Protein AF-A0A7Z9Q0U6-F1 (afdb_monomer_lite)

Structure (mmCIF, N/CA/C/O backbone):
data_AF-A0A7Z9Q0U6-F1
#
_entry.id   AF-A0A7Z9Q0U6-F1
#
loop_
_atom_site.group_PDB
_atom_site.id
_atom_site.type_symbol
_atom_site.label_atom_id
_atom_site.label_alt_id
_atom_site.label_comp_id
_atom_site.label_asym_id
_atom_site.label_entity_id
_atom_site.label_seq_id
_atom_site.pdbx_PDB_ins_code
_atom_site.Cartn_x
_atom_site.Cartn_y
_atom_site.Cartn_z
_atom_site.occupancy
_atom_site.B_iso_or_equiv
_atom_site.auth_seq_id
_atom_site.auth_comp_id
_atom_site.auth_asym_id
_atom_site.auth_atom_id
_atom_site.pdbx_PDB_model_num
ATOM 1 N N . MET A 1 1 ? -8.857 -3.487 9.972 1.00 90.00 1 MET A N 1
ATOM 2 C CA . MET A 1 1 ? -7.811 -4.113 9.113 1.00 90.00 1 MET A CA 1
ATOM 3 C C . MET A 1 1 ? -7.183 -3.066 8.205 1.00 90.00 1 MET A C 1
ATOM 5 O O . MET A 1 1 ? -7.912 -2.240 7.677 1.00 90.00 1 MET A O 1
ATOM 9 N N . LEU A 1 2 ? -5.867 -3.123 7.988 1.00 94.62 2 LEU A N 1
ATOM 10 C CA . LEU A 1 2 ? -5.117 -2.147 7.187 1.00 94.62 2 LEU A CA 1
ATOM 11 C C . LEU A 1 2 ? -4.405 -2.821 6.004 1.00 94.62 2 LEU A C 1
ATOM 13 O O . LEU A 1 2 ? -3.749 -3.849 6.184 1.00 94.62 2 LEU A O 1
ATOM 17 N N . TYR A 1 3 ? -4.500 -2.213 4.818 1.00 95.50 3 TYR A N 1
ATOM 18 C CA . TYR A 1 3 ? -3.748 -2.590 3.619 1.00 95.50 3 TYR A CA 1
ATOM 19 C C . TYR A 1 3 ? -2.967 -1.393 3.090 1.00 95.50 3 TYR A C 1
ATOM 21 O O . TYR A 1 3 ? -3.522 -0.306 2.961 1.00 95.50 3 TYR A O 1
ATOM 29 N N . TYR A 1 4 ? -1.695 -1.592 2.757 1.00 96.19 4 TYR A N 1
ATOM 30 C CA . TYR A 1 4 ? -0.862 -0.531 2.196 1.00 96.19 4 TYR A CA 1
ATOM 31 C C . TYR A 1 4 ? 0.283 -1.102 1.368 1.00 96.19 4 TYR A C 1
ATOM 33 O O . TYR A 1 4 ? 0.697 -2.252 1.546 1.00 96.19 4 TYR A O 1
ATOM 41 N N . LEU A 1 5 ? 0.788 -0.280 0.449 1.00 96.19 5 LEU A N 1
ATOM 42 C CA . LEU A 1 5 ? 1.990 -0.595 -0.306 1.00 96.19 5 LEU A CA 1
ATOM 43 C C . LEU A 1 5 ? 3.219 0.002 0.346 1.00 96.19 5 LEU A C 1
ATOM 45 O O . LEU A 1 5 ? 3.210 1.150 0.783 1.00 96.19 5 LEU A O 1
ATOM 49 N N . VAL A 1 6 ? 4.303 -0.765 0.346 1.00 95.69 6 VAL A N 1
ATOM 50 C CA . VAL A 1 6 ? 5.570 -0.305 0.905 1.00 95.69 6 VAL A CA 1
ATOM 51 C C . VAL A 1 6 ? 6.760 -0.957 0.208 1.00 95.69 6 VAL A C 1
ATOM 53 O O . VAL A 1 6 ? 6.687 -2.107 -0.226 1.00 95.69 6 VAL A O 1
ATOM 56 N N . VAL A 1 7 ? 7.875 -0.232 0.105 1.00 95.25 7 VAL A N 1
ATOM 57 C CA . VAL A 1 7 ? 9.162 -0.812 -0.300 1.00 95.25 7 VAL A CA 1
ATOM 58 C C . VAL A 1 7 ? 9.757 -1.563 0.904 1.00 95.25 7 VAL A C 1
ATOM 60 O O . VAL A 1 7 ? 9.832 -0.991 1.999 1.00 95.25 7 VAL A O 1
ATOM 63 N N . PRO A 1 8 ? 10.166 -2.837 0.758 1.00 96.00 8 PRO A N 1
ATOM 64 C CA . PRO A 1 8 ? 10.738 -3.606 1.862 1.00 96.00 8 PRO A CA 1
ATOM 65 C C . PRO A 1 8 ? 12.098 -3.049 2.304 1.00 96.00 8 PRO A C 1
ATOM 67 O O . PRO A 1 8 ? 12.870 -2.519 1.502 1.00 96.00 8 PRO A O 1
ATOM 70 N N . LYS A 1 9 ? 12.459 -3.257 3.573 1.00 96.31 9 LYS A N 1
ATOM 71 C CA . LYS A 1 9 ? 13.830 -3.015 4.044 1.00 96.31 9 LYS A CA 1
ATOM 72 C C . LYS A 1 9 ? 14.785 -4.017 3.399 1.00 96.31 9 LYS A C 1
ATOM 74 O O . LYS A 1 9 ? 14.439 -5.182 3.196 1.00 96.31 9 LYS A O 1
ATOM 79 N N . GLY A 1 10 ? 16.006 -3.573 3.099 1.00 94.12 10 GLY A N 1
ATOM 80 C CA . GLY A 1 10 ? 16.990 -4.387 2.376 1.00 94.12 10 GLY A CA 1
ATOM 81 C C . GLY A 1 10 ? 16.638 -4.613 0.901 1.00 94.12 10 GLY A C 1
ATOM 82 O O . GLY A 1 10 ? 17.127 -5.573 0.309 1.00 94.12 10 GLY A O 1
ATOM 83 N N . HIS A 1 11 ? 15.800 -3.741 0.333 1.00 93.19 11 HIS A N 1
ATOM 84 C CA . HIS A 1 11 ? 15.336 -3.747 -1.053 1.00 93.19 11 HIS A CA 1
ATOM 85 C C . HIS A 1 11 ? 16.425 -4.133 -2.072 1.00 93.19 11 HIS A C 1
ATOM 87 O O . HIS A 1 11 ? 16.253 -5.102 -2.809 1.00 93.19 11 HIS A O 1
ATOM 93 N N . ASP A 1 12 ? 17.566 -3.440 -2.071 1.00 92.69 12 ASP A N 1
ATOM 94 C CA . ASP A 1 12 ? 18.602 -3.634 -3.093 1.00 92.69 12 ASP A CA 1
ATOM 95 C C . ASP A 1 12 ? 19.191 -5.042 -3.065 1.00 92.69 12 ASP A C 1
ATOM 97 O O . ASP A 1 12 ? 19.431 -5.642 -4.112 1.00 92.69 12 ASP A O 1
ATOM 101 N N . LYS A 1 13 ? 19.364 -5.601 -1.863 1.00 93.25 13 LYS A N 1
ATOM 102 C CA . LYS A 1 13 ? 19.818 -6.982 -1.675 1.00 93.25 13 LYS A CA 1
ATOM 103 C C . LYS A 1 13 ? 18.751 -7.976 -2.123 1.00 93.25 13 LYS A C 1
ATOM 105 O O . LYS A 1 13 ? 19.089 -8.997 -2.711 1.00 93.25 13 LYS A O 1
ATOM 110 N N . LEU A 1 14 ? 17.482 -7.687 -1.838 1.00 91.88 14 LEU A N 1
ATOM 111 C CA . LEU A 1 14 ? 16.374 -8.570 -2.185 1.00 91.88 14 LEU A CA 1
ATOM 112 C C . LEU A 1 14 ? 16.197 -8.689 -3.701 1.00 91.88 14 LEU A C 1
ATOM 114 O O . LEU A 1 14 ? 16.021 -9.789 -4.215 1.00 91.88 14 LEU A O 1
ATOM 118 N N . TYR A 1 15 ? 16.270 -7.564 -4.410 1.00 89.00 15 TYR A N 1
ATOM 119 C CA . TYR A 1 15 ? 16.044 -7.529 -5.851 1.00 89.00 15 TYR A CA 1
ATOM 120 C C . TYR A 1 15 ? 17.337 -7.572 -6.669 1.00 89.00 15 TYR A C 1
ATOM 122 O O . TYR A 1 15 ? 17.273 -7.739 -7.882 1.00 89.00 15 TYR A O 1
ATOM 130 N N . SER A 1 16 ? 18.518 -7.457 -6.058 1.00 89.25 16 SER A N 1
ATOM 131 C CA . SER A 1 16 ? 19.796 -7.296 -6.776 1.00 89.25 16 SER A CA 1
ATOM 132 C C . SER A 1 16 ? 19.774 -6.100 -7.742 1.00 89.25 16 SER A C 1
ATOM 134 O O . SER A 1 16 ? 20.190 -6.209 -8.892 1.00 89.25 16 SER A O 1
ATOM 136 N N . SER A 1 17 ? 19.192 -4.980 -7.306 1.00 85.94 17 SER A N 1
ATOM 137 C CA . SER A 1 17 ? 19.213 -3.687 -8.008 1.00 85.94 17 SER A CA 1
ATOM 138 C C . SER A 1 17 ? 18.766 -2.586 -7.077 1.00 85.94 17 SER A C 1
ATOM 140 O O . SER A 1 17 ? 17.823 -2.771 -6.308 1.00 85.94 17 SER A O 1
ATOM 142 N N . SER A 1 18 ? 19.368 -1.418 -7.243 1.00 87.62 18 SER A N 1
ATOM 143 C CA . SER A 1 18 ? 18.842 -0.190 -6.677 1.00 87.62 18 SER A CA 1
ATOM 144 C C . SER A 1 18 ? 17.587 0.258 -7.423 1.00 87.62 18 SER A C 1
ATOM 146 O O . SER A 1 18 ? 17.380 -0.049 -8.600 1.00 87.62 18 SER A O 1
ATOM 148 N N . CYS A 1 19 ? 16.718 0.952 -6.700 1.00 86.38 19 CYS A N 1
ATOM 149 C CA . CYS A 1 19 ? 15.532 1.594 -7.239 1.00 86.38 19 CYS A CA 1
ATOM 150 C C . CYS A 1 19 ? 15.340 2.911 -6.493 1.00 86.38 19 CYS A C 1
ATOM 152 O O . CYS A 1 19 ? 14.903 2.906 -5.345 1.00 86.38 19 CYS A O 1
ATOM 154 N N . GLY A 1 20 ? 15.715 4.027 -7.122 1.00 81.69 20 GLY A N 1
ATOM 155 C CA . GLY A 1 20 ? 15.609 5.345 -6.487 1.00 81.69 20 GLY A CA 1
ATOM 156 C C . GLY A 1 20 ? 14.162 5.766 -6.232 1.00 81.69 20 GLY A C 1
ATOM 157 O O . GLY A 1 20 ? 13.900 6.541 -5.316 1.00 81.69 20 GLY A O 1
ATOM 158 N N . GLY A 1 21 ? 13.232 5.226 -7.027 1.00 88.31 21 GLY A N 1
ATOM 159 C CA . GLY A 1 21 ? 11.857 5.700 -7.071 1.00 88.31 21 GLY A CA 1
ATOM 160 C C . GLY A 1 21 ? 11.788 7.131 -7.599 1.00 88.31 21 GLY A C 1
ATOM 161 O O . GLY A 1 21 ? 12.764 7.706 -8.087 1.00 88.31 21 GLY A O 1
ATOM 162 N N . GLY A 1 22 ? 10.610 7.722 -7.513 1.00 90.12 22 GLY A N 1
ATOM 163 C CA . GLY A 1 22 ? 10.441 9.152 -7.684 1.00 90.12 22 GLY A CA 1
ATOM 164 C C . GLY A 1 22 ? 9.040 9.524 -8.115 1.00 90.12 22 GLY A C 1
ATOM 165 O O . GLY A 1 22 ? 8.312 8.720 -8.683 1.00 90.12 22 GLY A O 1
ATOM 166 N N . LEU A 1 23 ? 8.682 10.767 -7.815 1.00 91.81 23 LEU A N 1
ATOM 167 C CA . LEU A 1 23 ? 7.331 11.260 -8.018 1.00 91.81 23 LEU A CA 1
ATOM 168 C C . LEU A 1 23 ? 7.033 11.433 -9.508 1.00 91.81 23 LEU A C 1
ATOM 170 O O . LEU A 1 23 ? 7.784 12.111 -10.220 1.00 91.81 23 LEU A O 1
ATOM 174 N N . GLY A 1 24 ? 5.940 10.821 -9.948 1.00 87.44 24 GLY A N 1
ATOM 175 C CA . GLY A 1 24 ? 5.294 11.087 -11.221 1.00 87.44 24 GLY A CA 1
ATOM 176 C C . GLY A 1 24 ? 4.506 12.405 -11.202 1.00 87.44 24 GLY A C 1
ATOM 177 O O . GLY A 1 24 ? 4.504 13.122 -10.195 1.00 87.44 24 GLY A O 1
ATOM 178 N N . PRO A 1 25 ? 3.816 12.741 -12.306 1.00 86.94 25 PRO A N 1
ATOM 179 C CA . PRO A 1 25 ? 3.044 13.983 -12.449 1.00 86.94 25 PRO A CA 1
ATOM 180 C C . PRO A 1 25 ? 1.934 14.184 -11.406 1.00 86.94 25 PRO A C 1
ATOM 182 O O . PRO A 1 25 ? 1.479 15.302 -11.191 1.00 86.94 25 PRO A O 1
ATOM 185 N N . ASP A 1 26 ? 1.499 13.107 -10.760 1.00 85.31 26 ASP A N 1
ATOM 186 C CA . ASP A 1 26 ? 0.452 13.080 -9.741 1.00 85.31 26 ASP A CA 1
ATOM 187 C C . ASP A 1 26 ? 0.995 13.072 -8.301 1.00 85.31 26 ASP A C 1
ATOM 189 O O . ASP A 1 26 ? 0.232 12.882 -7.359 1.00 85.31 26 ASP A O 1
ATOM 193 N N . ASN A 1 27 ? 2.297 13.319 -8.120 1.00 89.44 27 ASN A N 1
ATOM 194 C CA . ASN A 1 27 ? 2.998 13.317 -6.832 1.00 89.44 27 ASN A CA 1
ATOM 195 C C . ASN A 1 27 ? 3.045 11.960 -6.113 1.00 89.44 27 ASN A C 1
ATOM 197 O O . ASN A 1 27 ? 3.263 11.916 -4.901 1.00 89.44 27 ASN A O 1
ATOM 201 N N . TYR A 1 28 ? 2.926 10.847 -6.838 1.00 89.75 28 TYR A N 1
ATOM 202 C CA . TYR A 1 28 ? 3.157 9.511 -6.286 1.00 89.75 28 TYR A CA 1
ATOM 203 C C . TYR A 1 28 ? 4.326 8.817 -6.975 1.00 89.75 28 TYR A C 1
ATOM 205 O O . TYR A 1 28 ? 4.667 9.121 -8.113 1.00 89.75 28 TYR A O 1
ATOM 213 N N . ASP A 1 29 ? 4.946 7.858 -6.286 1.00 92.31 29 ASP A N 1
ATOM 214 C CA . ASP A 1 29 ? 6.047 7.099 -6.874 1.00 92.31 29 ASP A CA 1
ATOM 215 C C . ASP A 1 29 ? 5.567 6.170 -7.996 1.00 92.31 29 ASP A C 1
ATOM 217 O O . ASP A 1 29 ? 4.865 5.185 -7.743 1.00 92.31 29 ASP A O 1
ATOM 221 N N . ASP A 1 30 ? 6.019 6.463 -9.215 1.00 92.50 30 ASP A N 1
ATOM 222 C CA . ASP A 1 30 ? 5.673 5.754 -10.447 1.00 92.50 30 ASP A CA 1
ATOM 223 C C . ASP A 1 30 ? 6.865 5.038 -11.096 1.00 92.50 30 ASP A C 1
ATOM 225 O O . ASP A 1 30 ? 6.749 4.523 -12.209 1.00 92.50 30 ASP A O 1
ATOM 229 N N . ARG A 1 31 ? 8.010 4.977 -10.404 1.00 92.44 31 ARG A N 1
ATOM 230 C CA . ARG A 1 31 ? 9.274 4.450 -10.955 1.00 92.44 31 ARG A CA 1
ATOM 231 C C . ARG A 1 31 ? 9.725 3.172 -10.282 1.00 92.44 31 ARG A C 1
ATOM 233 O O . ARG A 1 31 ? 10.516 2.431 -10.868 1.00 92.44 31 ARG A O 1
ATOM 240 N N . CYS A 1 32 ? 9.258 2.919 -9.055 1.00 93.12 32 CYS A N 1
ATOM 241 C CA . CYS A 1 32 ? 9.649 1.736 -8.301 1.00 93.12 32 CYS A CA 1
ATOM 242 C C . CYS A 1 32 ? 8.564 0.651 -8.244 1.00 93.12 32 CYS A C 1
ATOM 244 O O . CYS A 1 32 ? 7.643 0.756 -7.428 1.00 93.12 32 CYS A O 1
ATOM 246 N N . PRO A 1 33 ? 8.689 -0.440 -9.028 1.00 93.69 33 PRO A N 1
ATOM 247 C CA . PRO A 1 33 ? 7.716 -1.530 -9.063 1.00 93.69 33 PRO A CA 1
ATOM 248 C C . PRO A 1 33 ? 7.980 -2.606 -7.999 1.00 93.69 33 PRO A C 1
ATOM 250 O O . PRO A 1 33 ? 7.543 -3.742 -8.135 1.00 93.69 33 PRO A O 1
ATOM 253 N N . HIS A 1 34 ? 8.746 -2.293 -6.953 1.00 93.56 34 HIS A N 1
ATOM 254 C CA . HIS A 1 34 ? 9.185 -3.255 -5.934 1.00 93.56 34 HIS A CA 1
ATOM 255 C C . HIS A 1 34 ? 8.350 -3.229 -4.660 1.00 93.56 34 HIS A C 1
ATOM 257 O O . HIS A 1 34 ? 8.765 -3.775 -3.630 1.00 93.56 34 HIS A O 1
ATOM 263 N N . LYS A 1 35 ? 7.196 -2.561 -4.705 1.00 95.12 35 LYS A N 1
ATOM 264 C CA . LYS A 1 35 ? 6.347 -2.414 -3.533 1.00 95.12 35 LYS A CA 1
ATOM 265 C C . LYS A 1 35 ? 5.637 -3.730 -3.239 1.00 95.12 35 LYS A C 1
ATOM 267 O O . LYS A 1 35 ? 5.301 -4.508 -4.136 1.00 95.12 35 LYS A O 1
ATOM 272 N N . MET A 1 36 ? 5.424 -3.969 -1.956 1.00 96.06 36 MET A N 1
ATOM 273 C CA . MET A 1 36 ? 4.700 -5.114 -1.424 1.00 96.06 36 MET A CA 1
ATOM 274 C C . MET A 1 36 ? 3.373 -4.651 -0.853 1.00 96.06 36 MET A C 1
ATOM 276 O O . MET A 1 36 ? 3.332 -3.633 -0.165 1.00 96.06 36 MET A O 1
ATOM 280 N N . LEU A 1 37 ? 2.315 -5.421 -1.100 1.00 97.44 37 LEU A N 1
ATOM 281 C CA . LEU A 1 37 ? 1.040 -5.244 -0.418 1.00 97.44 37 LEU A CA 1
ATOM 282 C C . LEU A 1 37 ? 1.118 -5.908 0.948 1.00 97.44 37 LEU A C 1
ATOM 284 O O . LEU A 1 37 ? 1.159 -7.136 1.040 1.00 97.44 37 LEU A O 1
ATOM 288 N N . VAL A 1 38 ? 1.123 -5.094 1.995 1.00 98.31 38 VAL A N 1
ATOM 289 C CA . VAL A 1 38 ? 1.079 -5.555 3.380 1.00 98.31 38 VAL A CA 1
ATOM 290 C C . VAL A 1 38 ? -0.361 -5.512 3.871 1.00 98.31 38 VAL A C 1
ATOM 292 O O . VAL A 1 38 ? -1.072 -4.538 3.637 1.00 98.31 38 VAL A O 1
ATOM 295 N N . ARG A 1 39 ? -0.778 -6.572 4.566 1.00 98.00 39 ARG A N 1
ATOM 296 C CA . ARG A 1 39 ? -2.034 -6.655 5.316 1.00 98.00 39 ARG A CA 1
ATOM 297 C C . ARG A 1 39 ? -1.722 -6.734 6.803 1.00 98.00 39 ARG A C 1
ATOM 299 O O . ARG A 1 39 ? -0.962 -7.615 7.208 1.00 98.00 39 ARG A O 1
ATOM 306 N N . LYS A 1 40 ? -2.369 -5.886 7.602 1.00 97.75 40 LYS A N 1
ATOM 307 C CA . LYS A 1 40 ? -2.356 -5.956 9.068 1.00 97.75 40 LYS A CA 1
ATOM 308 C C . LYS A 1 40 ? -3.763 -6.140 9.635 1.00 97.75 40 LYS A C 1
ATOM 310 O O . LYS A 1 40 ? -4.709 -5.460 9.224 1.00 97.75 40 LYS A O 1
ATOM 315 N N . VAL A 1 41 ? -3.890 -7.071 10.575 1.00 96.50 41 VAL A N 1
ATOM 316 C CA . VAL A 1 41 ? -5.033 -7.167 11.492 1.00 96.50 41 VAL A CA 1
ATOM 317 C C . VAL A 1 41 ? -4.616 -6.449 12.762 1.00 96.50 41 VAL A C 1
ATOM 319 O O . VAL A 1 41 ? -3.567 -6.769 13.317 1.00 96.50 41 VAL A O 1
ATOM 322 N N . ILE A 1 42 ? -5.391 -5.435 13.129 1.00 94.75 42 ILE A N 1
ATOM 323 C CA . ILE A 1 42 ? -5.118 -4.544 14.250 1.00 94.75 42 ILE A CA 1
ATOM 324 C C . ILE A 1 42 ? -6.379 -4.562 15.100 1.00 94.75 42 ILE A C 1
ATOM 326 O O . ILE A 1 42 ? -7.434 -4.199 14.579 1.00 94.75 42 ILE A O 1
ATOM 330 N N . ASP A 1 43 ? -6.240 -4.995 16.344 1.00 91.50 43 ASP A N 1
ATOM 331 C CA . ASP A 1 43 ? -7.220 -4.789 17.400 1.00 91.50 43 ASP A CA 1
ATOM 332 C C . ASP A 1 43 ? -6.854 -3.486 18.120 1.00 91.50 43 ASP A C 1
ATOM 334 O O . ASP A 1 43 ? -5.762 -3.352 18.685 1.00 91.50 43 ASP A O 1
ATOM 338 N N . SER A 1 44 ? -7.706 -2.471 17.991 1.00 85.25 44 SER A N 1
ATOM 339 C CA . SER A 1 44 ? -7.421 -1.127 18.486 1.00 85.25 44 SER A CA 1
ATOM 340 C C . SER A 1 44 ? -8.517 -0.631 19.406 1.00 85.25 44 SER A C 1
ATOM 342 O O . SER A 1 44 ? -9.687 -0.661 19.046 1.00 85.25 44 SER A O 1
ATOM 344 N N . GLY A 1 45 ? -8.107 -0.043 20.528 1.00 81.94 45 GLY A N 1
ATOM 345 C CA . GLY A 1 45 ? -9.025 0.510 21.517 1.00 81.94 45 GLY A CA 1
ATOM 346 C C . GLY A 1 45 ? -9.269 -0.442 22.689 1.00 81.94 45 GLY A C 1
ATOM 347 O O . GLY A 1 45 ? -8.609 -1.475 22.802 1.00 81.94 45 GLY A O 1
ATOM 348 N N . PRO A 1 46 ? -10.136 -0.047 23.633 1.00 82.19 46 PRO A N 1
ATOM 349 C CA . PRO A 1 46 ? -10.578 -0.931 24.701 1.00 82.19 46 PRO A CA 1
ATOM 350 C C . PRO A 1 46 ? -11.525 -2.018 24.157 1.00 82.19 46 PRO A C 1
ATOM 352 O O . PRO A 1 46 ? -12.153 -1.803 23.121 1.00 82.19 46 PRO A O 1
ATOM 355 N N . PRO A 1 47 ? -11.682 -3.151 24.867 1.00 83.81 47 PRO A N 1
ATOM 356 C CA . PRO A 1 47 ? -12.688 -4.152 24.526 1.00 83.81 47 PRO A CA 1
ATOM 357 C C . PRO A 1 47 ? -14.098 -3.553 24.477 1.00 83.81 47 PRO A C 1
ATOM 359 O O . PRO A 1 47 ? -14.467 -2.775 25.358 1.00 83.81 47 PRO A O 1
ATOM 362 N N . THR A 1 48 ? -14.888 -3.962 23.487 1.00 87.69 48 THR A N 1
ATOM 363 C CA . THR A 1 48 ? -16.305 -3.593 23.380 1.00 87.69 48 THR A CA 1
ATOM 364 C C . THR A 1 48 ? -17.145 -4.358 24.405 1.00 87.69 48 THR A C 1
ATOM 366 O O . THR A 1 48 ? -17.027 -5.579 24.533 1.00 87.69 48 THR A O 1
ATOM 369 N N . ASP 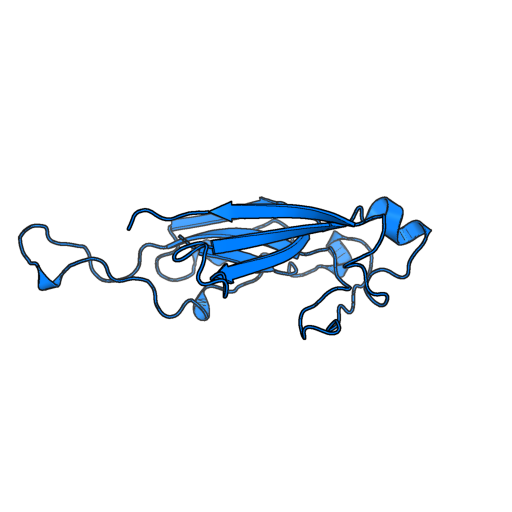A 1 49 ? -18.020 -3.647 25.112 1.00 87.50 49 ASP A N 1
ATOM 370 C CA . ASP A 1 49 ? -19.031 -4.185 26.021 1.00 87.50 49 ASP A CA 1
ATOM 371 C C . ASP A 1 49 ? -20.424 -4.041 25.376 1.00 87.50 49 ASP A C 1
ATOM 373 O O . ASP A 1 49 ? -20.893 -2.926 25.150 1.00 87.50 49 ASP A O 1
ATOM 377 N N . PRO A 1 50 ? -21.133 -5.151 25.098 1.00 86.44 50 PRO A N 1
ATOM 378 C CA . PRO A 1 50 ? -22.444 -5.110 24.449 1.00 86.44 50 PRO A CA 1
ATOM 379 C C . PRO A 1 50 ? -23.549 -4.464 25.301 1.00 86.44 50 PRO A C 1
ATOM 381 O O . PRO A 1 50 ? -24.675 -4.329 24.829 1.00 86.44 50 PRO A O 1
ATOM 384 N N . THR A 1 51 ? -23.274 -4.125 26.562 1.00 92.00 51 THR A N 1
ATOM 385 C CA . THR A 1 51 ? -24.209 -3.447 27.471 1.00 92.00 51 THR A CA 1
ATOM 386 C C . THR A 1 51 ? -23.889 -1.967 27.683 1.00 92.00 51 THR A C 1
ATOM 388 O O . THR A 1 51 ? -24.680 -1.262 28.313 1.00 92.00 51 THR A O 1
ATOM 391 N N . ASP A 1 52 ? -22.768 -1.487 27.137 1.00 89.06 52 ASP A N 1
ATOM 392 C CA . ASP A 1 52 ? -22.321 -0.101 27.228 1.00 89.06 52 ASP A CA 1
ATOM 393 C C . ASP A 1 52 ? -22.112 0.489 25.828 1.00 89.06 52 ASP A C 1
ATOM 395 O O . ASP A 1 52 ? -21.074 0.301 25.192 1.00 89.06 52 ASP A O 1
ATOM 399 N N . GLU A 1 53 ? -23.085 1.280 25.378 1.00 84.56 53 GLU A N 1
ATOM 400 C CA . GLU A 1 53 ? -23.055 2.006 24.100 1.00 84.56 53 GLU A CA 1
ATOM 401 C C . GLU A 1 53 ? -21.841 2.950 23.964 1.00 84.56 53 GLU A C 1
ATOM 403 O O . GLU A 1 53 ? -21.480 3.356 22.863 1.00 84.56 53 GLU A O 1
ATOM 408 N N . THR A 1 54 ? -21.172 3.321 25.063 1.00 84.56 54 THR A N 1
ATOM 409 C CA . THR A 1 54 ? -19.973 4.176 25.011 1.00 84.56 54 THR A CA 1
ATOM 410 C C . THR A 1 54 ? -18.690 3.411 24.673 1.00 84.56 54 THR A C 1
ATOM 412 O O . THR A 1 54 ? -17.662 4.034 24.382 1.00 84.56 54 THR A O 1
ATOM 415 N N . SER A 1 55 ? -18.758 2.077 24.665 1.00 86.00 55 SER A N 1
ATOM 416 C CA . SER A 1 55 ? -17.657 1.161 24.352 1.00 86.00 55 SER A CA 1
ATOM 417 C C . SER A 1 55 ? -17.620 0.706 22.885 1.00 86.00 55 SER A C 1
ATOM 419 O O . SER A 1 55 ? -16.796 -0.138 22.525 1.00 86.00 55 SER A O 1
ATOM 421 N N . GLU A 1 56 ? -18.499 1.259 22.040 1.00 83.56 56 GLU A N 1
ATOM 422 C CA . GLU A 1 56 ? -18.565 0.944 20.612 1.00 83.56 56 GLU A CA 1
ATOM 423 C C . GLU A 1 56 ? -17.190 1.090 19.935 1.00 83.56 56 GLU A C 1
ATOM 425 O O . GLU A 1 56 ? -16.444 2.051 20.176 1.00 83.56 56 GLU A O 1
ATOM 430 N N . GLU A 1 57 ? -16.856 0.119 19.079 1.00 82.62 57 GLU A N 1
ATOM 431 C CA . GLU A 1 57 ? -15.613 0.115 18.315 1.00 82.62 57 GLU A CA 1
ATOM 432 C C . GLU A 1 57 ? -15.550 1.343 17.400 1.00 82.62 57 GLU A C 1
ATOM 434 O O . GLU A 1 57 ? -16.470 1.649 16.640 1.00 82.62 57 GLU A O 1
ATOM 439 N N . LYS A 1 58 ? -14.432 2.067 17.459 1.00 81.75 58 LYS A N 1
ATOM 440 C CA . LYS A 1 58 ? -14.220 3.267 16.649 1.00 81.75 58 LYS A CA 1
ATOM 441 C C . LYS A 1 58 ? -13.310 2.951 15.481 1.00 81.75 58 LYS A C 1
ATOM 443 O O . LYS A 1 58 ? -12.328 2.225 15.616 1.00 81.75 58 LYS A O 1
ATOM 448 N N . ILE A 1 59 ? -13.589 3.587 14.346 1.00 83.62 59 ILE A N 1
ATOM 449 C CA . ILE A 1 59 ? -12.689 3.555 13.193 1.00 83.62 59 ILE A CA 1
ATOM 450 C C . ILE A 1 59 ? -11.302 4.032 13.635 1.00 83.62 59 ILE A C 1
ATOM 452 O O . ILE A 1 59 ? -11.156 5.106 14.223 1.00 83.62 59 ILE A O 1
ATOM 456 N N . LEU A 1 60 ? -10.278 3.246 13.301 1.00 87.38 60 LEU A N 1
ATOM 457 C CA . LEU A 1 60 ? -8.881 3.610 13.505 1.00 87.38 60 LEU A CA 1
ATOM 458 C C . LEU A 1 60 ? -8.524 4.823 12.632 1.00 87.38 60 LEU A C 1
ATOM 460 O O . LEU A 1 60 ? -8.219 4.687 11.448 1.00 87.38 60 LEU A O 1
ATOM 464 N N . SER A 1 61 ? -8.593 6.017 13.221 1.00 86.75 61 SER A N 1
ATOM 465 C CA . SER A 1 61 ? -8.463 7.289 12.501 1.00 86.75 61 SER A CA 1
ATOM 466 C C . SER A 1 61 ? -7.023 7.665 12.150 1.00 86.75 61 SER A C 1
ATOM 468 O O . SER A 1 61 ? -6.803 8.370 11.169 1.00 86.75 61 SER A O 1
ATOM 470 N N . ASP A 1 62 ? -6.046 7.218 12.943 1.00 91.00 62 ASP A N 1
ATOM 471 C CA . ASP A 1 62 ? -4.621 7.398 12.661 1.00 91.00 62 ASP A CA 1
ATOM 472 C C . ASP A 1 62 ? -3.948 6.036 12.508 1.00 91.00 62 ASP A C 1
ATOM 474 O O . ASP A 1 62 ? -3.971 5.196 13.409 1.00 91.00 62 ASP A O 1
ATOM 478 N N . VAL A 1 63 ? -3.344 5.830 11.341 1.00 93.56 63 VAL A N 1
ATOM 479 C CA . VAL A 1 63 ? -2.656 4.590 10.981 1.00 93.56 63 VAL A CA 1
ATOM 480 C C . VAL A 1 63 ? -1.143 4.762 10.875 1.00 93.56 63 VAL A C 1
ATOM 482 O O . VAL A 1 63 ? -0.446 3.803 10.554 1.00 93.56 63 VAL A O 1
ATOM 485 N N . SER A 1 64 ? -0.619 5.964 11.132 1.00 94.56 64 SER A N 1
ATOM 486 C CA . SER A 1 64 ? 0.766 6.346 10.828 1.00 94.56 64 SER A CA 1
ATOM 487 C C . SER A 1 64 ? 1.795 5.436 11.503 1.00 94.56 64 SER A C 1
ATOM 489 O O . SER A 1 64 ? 2.794 5.066 10.887 1.00 94.56 64 SER A O 1
ATOM 491 N N . SER A 1 65 ? 1.527 5.009 12.740 1.00 94.06 65 SER A N 1
ATOM 492 C CA . SER A 1 65 ? 2.381 4.084 13.499 1.00 94.06 65 SER A CA 1
ATOM 493 C C . SER A 1 65 ? 2.461 2.678 12.892 1.00 94.06 65 SER A C 1
ATOM 495 O O . SER A 1 65 ? 3.444 1.973 13.117 1.00 94.06 65 SER A O 1
ATOM 497 N N . TYR A 1 66 ? 1.471 2.282 12.090 1.00 96.50 66 TYR A N 1
ATOM 498 C CA . TYR A 1 66 ? 1.389 0.967 11.457 1.00 96.50 66 TYR A CA 1
ATOM 499 C C . TYR A 1 66 ? 1.954 0.946 10.033 1.00 96.50 66 TYR A C 1
ATOM 501 O O . TYR A 1 66 ? 2.041 -0.125 9.431 1.00 96.50 66 TYR A O 1
ATOM 509 N N . LEU A 1 67 ? 2.368 2.084 9.467 1.00 96.62 67 LEU A N 1
ATOM 510 C CA . LEU A 1 67 ? 2.919 2.169 8.106 1.00 96.62 67 LEU A CA 1
ATOM 511 C C . LEU A 1 67 ? 4.409 1.789 8.064 1.00 96.62 67 LEU A C 1
ATOM 513 O O . LEU A 1 67 ? 5.266 2.548 7.616 1.00 96.62 67 LEU A O 1
ATOM 517 N N . THR A 1 68 ? 4.735 0.590 8.546 1.00 97.56 68 THR A N 1
ATOM 518 C CA . THR A 1 68 ? 6.111 0.080 8.627 1.00 97.56 68 THR A CA 1
ATOM 519 C C . THR A 1 68 ? 6.465 -0.822 7.439 1.00 97.56 68 THR A C 1
ATOM 521 O O . THR A 1 68 ? 5.596 -1.414 6.800 1.00 97.56 68 THR A O 1
ATOM 524 N N . SER A 1 69 ? 7.757 -0.959 7.128 1.00 97.12 69 SER A N 1
ATOM 525 C CA . SER A 1 69 ? 8.250 -1.872 6.082 1.00 97.12 69 SER A CA 1
ATOM 526 C C . SER A 1 69 ? 8.697 -3.222 6.660 1.00 97.12 69 SER A C 1
ATOM 528 O O . SER A 1 69 ? 9.427 -3.223 7.660 1.00 97.12 69 SER A O 1
ATOM 530 N N . PRO A 1 70 ? 8.374 -4.359 6.010 1.00 97.50 70 PRO A N 1
ATOM 531 C CA . PRO A 1 70 ? 8.931 -5.661 6.374 1.00 97.50 70 PRO A CA 1
ATOM 532 C C . PRO A 1 70 ? 10.437 -5.737 6.077 1.00 97.50 70 PRO A C 1
ATOM 534 O O . PRO A 1 70 ? 10.968 -4.972 5.265 1.00 97.50 70 PRO A O 1
ATOM 537 N N . GLN A 1 71 ? 11.134 -6.682 6.715 1.00 96.88 71 GLN A N 1
ATOM 538 C CA . GLN A 1 71 ? 12.527 -7.004 6.389 1.00 96.88 71 GLN A CA 1
ATOM 539 C C . GLN A 1 71 ? 12.551 -8.050 5.273 1.00 96.88 71 GLN A C 1
ATOM 541 O O . GLN A 1 71 ? 12.341 -9.239 5.513 1.00 96.88 71 GLN A O 1
ATOM 546 N N . GLY A 1 72 ? 12.790 -7.614 4.035 1.00 94.81 72 GLY A N 1
ATOM 547 C CA . GLY A 1 72 ? 12.490 -8.443 2.870 1.00 94.81 72 GLY A CA 1
ATOM 548 C C . GLY A 1 72 ? 11.015 -8.863 2.876 1.00 94.81 72 GLY A C 1
ATOM 549 O O . GLY A 1 72 ? 10.140 -8.005 2.906 1.00 94.81 72 GLY A O 1
ATOM 550 N N . PHE A 1 73 ? 10.746 -10.171 2.909 1.00 95.25 73 PHE A N 1
ATOM 551 C CA . PHE A 1 73 ? 9.388 -10.728 3.038 1.00 95.25 73 PHE A CA 1
ATOM 552 C C . PHE A 1 73 ? 8.962 -11.016 4.487 1.00 95.25 73 PHE A C 1
ATOM 554 O O . PHE A 1 73 ? 7.837 -11.449 4.725 1.00 95.25 73 PHE A O 1
ATOM 561 N N . ASN A 1 74 ? 9.857 -10.830 5.461 1.00 96.88 74 ASN A N 1
ATOM 562 C CA . ASN A 1 74 ? 9.600 -11.173 6.854 1.00 96.88 74 ASN A CA 1
ATOM 563 C C . ASN A 1 74 ? 8.848 -10.035 7.569 1.00 96.88 74 ASN A C 1
ATOM 565 O O . ASN A 1 74 ? 9.337 -8.904 7.651 1.00 96.88 74 ASN A O 1
ATOM 569 N N . THR A 1 75 ? 7.676 -10.364 8.117 1.00 97.88 75 THR A N 1
ATOM 570 C CA . THR A 1 75 ? 6.786 -9.458 8.860 1.00 97.88 75 THR A CA 1
ATOM 571 C C . THR A 1 75 ? 6.836 -9.651 10.379 1.00 97.88 75 THR A C 1
ATOM 573 O O . THR A 1 75 ? 6.136 -8.946 11.095 1.00 97.88 75 THR A O 1
ATOM 576 N N . SER A 1 76 ? 7.663 -10.558 10.912 1.00 97.50 76 SER A N 1
ATOM 577 C CA . SER A 1 76 ? 7.666 -10.929 12.336 1.00 97.50 76 SER A CA 1
ATOM 578 C C . SER A 1 76 ? 7.896 -9.741 13.272 1.00 97.50 76 SER A C 1
ATOM 580 O O . SER A 1 76 ? 7.262 -9.660 14.316 1.00 97.50 76 SER A O 1
ATOM 582 N N . ALA A 1 77 ? 8.751 -8.788 12.889 1.00 96.50 77 ALA A N 1
ATOM 583 C CA . ALA A 1 77 ? 8.998 -7.586 13.690 1.00 96.50 77 ALA A CA 1
ATOM 584 C C . ALA A 1 77 ? 7.764 -6.670 13.808 1.00 96.50 77 ALA A C 1
ATOM 586 O O . ALA A 1 77 ? 7.649 -5.927 14.776 1.00 96.50 77 ALA A O 1
ATOM 587 N N . MET A 1 78 ? 6.839 -6.735 12.845 1.00 97.56 78 MET A N 1
ATOM 588 C CA . MET A 1 78 ? 5.614 -5.929 12.844 1.00 97.56 78 MET A CA 1
ATOM 589 C C . MET A 1 78 ? 4.594 -6.427 13.872 1.00 97.56 78 MET A C 1
ATOM 591 O O . MET A 1 78 ? 3.721 -5.670 14.267 1.00 97.56 78 MET A O 1
ATOM 595 N N . LEU A 1 79 ? 4.709 -7.679 14.334 1.00 97.00 79 LEU A N 1
ATOM 596 C CA . LEU A 1 79 ? 3.860 -8.225 15.402 1.00 97.00 79 LEU A CA 1
ATOM 597 C C . LEU A 1 79 ? 4.179 -7.620 16.779 1.00 97.00 79 LEU A C 1
ATOM 599 O O . LEU A 1 79 ? 3.432 -7.825 17.725 1.00 97.00 79 LEU A O 1
ATOM 603 N N . GLY A 1 80 ? 5.298 -6.898 16.908 1.00 95.38 80 GLY A N 1
ATOM 604 C CA . GLY A 1 80 ? 5.620 -6.138 18.118 1.00 95.38 80 GLY A CA 1
ATOM 605 C C . GLY A 1 80 ? 4.924 -4.775 18.191 1.00 95.38 80 GLY A C 1
ATOM 606 O O . GLY A 1 80 ? 5.086 -4.066 19.180 1.00 95.38 80 GLY A O 1
ATOM 607 N N . GLU A 1 81 ? 4.198 -4.378 17.145 1.00 95.50 81 GLU A N 1
ATOM 608 C CA . GLU A 1 81 ? 3.414 -3.145 17.130 1.00 95.50 81 GLU A CA 1
ATOM 609 C C . GLU A 1 81 ? 2.113 -3.334 17.929 1.00 95.50 81 GLU A C 1
ATOM 611 O O . GLU A 1 81 ? 1.516 -4.411 17.929 1.00 95.50 81 GLU A O 1
ATOM 616 N N . SER A 1 82 ? 1.664 -2.280 18.615 1.00 93.31 82 SER A N 1
ATOM 617 C CA . SER A 1 82 ? 0.497 -2.337 19.506 1.00 93.31 82 SER A CA 1
ATOM 618 C C . SER A 1 82 ? -0.751 -2.855 18.790 1.00 93.31 82 SER A C 1
ATOM 620 O O . SER A 1 82 ? -1.121 -2.326 17.749 1.00 93.31 82 SER A O 1
ATOM 622 N N . GLY A 1 83 ? -1.416 -3.862 19.354 1.00 93.62 83 GLY A N 1
ATOM 623 C CA . GLY A 1 83 ? -2.666 -4.392 18.802 1.00 93.62 83 GLY A CA 1
ATOM 624 C C . GLY A 1 83 ? -2.523 -5.155 17.480 1.00 93.62 83 GLY A C 1
ATOM 625 O O . GLY A 1 83 ? -3.524 -5.615 16.940 1.00 93.62 83 GLY A O 1
ATOM 626 N N . VAL A 1 84 ? -1.315 -5.322 16.925 1.00 96.69 84 VAL A N 1
ATOM 627 C CA . VAL A 1 84 ? -1.135 -6.095 15.688 1.00 96.69 84 VAL A CA 1
ATOM 628 C C . VAL A 1 84 ? -1.198 -7.586 15.992 1.00 96.69 84 VAL A C 1
ATOM 630 O O . VAL A 1 84 ? -0.240 -8.192 16.462 1.00 96.69 84 VAL A O 1
ATOM 633 N N . GLU A 1 85 ? -2.314 -8.207 15.632 1.00 96.88 85 GLU A N 1
ATOM 634 C CA . GLU A 1 85 ? -2.512 -9.649 15.794 1.00 96.88 85 GLU A CA 1
ATOM 635 C C . GLU A 1 85 ? -1.895 -10.454 14.646 1.00 96.88 85 GLU A C 1
ATOM 637 O O . GLU A 1 85 ? -1.485 -11.606 14.804 1.00 96.88 85 GLU A O 1
ATOM 642 N N . ARG A 1 86 ? -1.851 -9.863 13.444 1.00 97.81 86 ARG A N 1
ATOM 643 C CA . ARG A 1 86 ? -1.355 -10.532 12.235 1.00 97.81 86 ARG A CA 1
ATOM 644 C C . ARG A 1 86 ? -0.797 -9.533 11.234 1.00 97.81 86 ARG A C 1
ATOM 646 O O . ARG A 1 86 ? -1.444 -8.535 10.931 1.00 97.81 86 ARG A O 1
ATOM 653 N N . ALA A 1 87 ? 0.353 -9.859 10.646 1.00 98.25 87 ALA A N 1
ATOM 654 C CA . ALA A 1 87 ? 0.983 -9.087 9.578 1.00 98.25 87 ALA A CA 1
ATOM 655 C C . ALA A 1 87 ? 1.473 -10.010 8.452 1.00 98.25 87 ALA A C 1
ATOM 657 O O . ALA A 1 87 ? 2.209 -10.966 8.700 1.00 98.25 87 ALA A O 1
ATOM 658 N N . GLU A 1 88 ? 1.083 -9.726 7.208 1.00 98.25 88 GLU A N 1
ATOM 659 C CA . GLU A 1 88 ? 1.361 -10.584 6.049 1.00 98.25 88 GLU A CA 1
ATOM 660 C C . GLU A 1 88 ? 1.718 -9.775 4.802 1.00 98.25 88 GLU A C 1
ATOM 662 O O . GLU A 1 88 ? 1.093 -8.752 4.520 1.00 98.25 88 GLU A O 1
ATOM 667 N N . VAL A 1 89 ? 2.642 -10.297 3.993 1.00 97.94 89 VAL A N 1
ATOM 668 C CA . VAL A 1 89 ? 2.808 -9.867 2.599 1.00 97.94 89 VAL A CA 1
ATOM 669 C C . VAL A 1 89 ? 1.794 -10.626 1.739 1.00 97.94 89 VAL A C 1
ATOM 671 O O . VAL A 1 89 ? 1.818 -11.854 1.676 1.00 97.94 89 VAL A O 1
ATOM 674 N N . LYS A 1 90 ? 0.874 -9.903 1.097 1.00 97.31 90 LYS A N 1
ATOM 675 C CA . LYS A 1 90 ? -0.199 -10.468 0.258 1.00 97.31 90 LYS A CA 1
ATOM 676 C C . LYS A 1 90 ? 0.142 -10.485 -1.223 1.00 97.31 90 LYS A C 1
ATOM 678 O O . LYS A 1 90 ? -0.337 -11.359 -1.937 1.00 97.31 90 LYS A O 1
ATOM 683 N N . ALA A 1 91 ? 0.942 -9.526 -1.669 1.00 94.69 91 ALA A N 1
ATOM 684 C CA . ALA A 1 91 ? 1.405 -9.427 -3.042 1.00 94.69 91 ALA A CA 1
ATOM 685 C C . ALA A 1 91 ? 2.753 -8.702 -3.094 1.00 94.69 91 ALA A C 1
ATOM 687 O O . ALA A 1 91 ? 3.129 -7.983 -2.165 1.00 94.69 91 ALA A O 1
ATOM 688 N N . GLN A 1 92 ? 3.463 -8.889 -4.198 1.00 92.38 92 GLN A N 1
ATOM 689 C CA . GLN A 1 92 ? 4.776 -8.316 -4.469 1.00 92.38 92 GLN A CA 1
ATOM 690 C C . GLN A 1 92 ? 4.814 -7.756 -5.890 1.00 92.38 92 GLN A C 1
ATOM 692 O O . GLN A 1 92 ? 3.901 -8.005 -6.677 1.00 92.38 92 GLN A O 1
ATOM 697 N N . SER A 1 93 ? 5.894 -7.049 -6.218 1.00 89.75 93 SER A N 1
ATOM 698 C CA . SER A 1 93 ? 6.118 -6.492 -7.557 1.00 89.75 93 SER A CA 1
ATOM 699 C C . SER A 1 93 ? 5.020 -5.516 -8.005 1.00 89.75 93 SER A C 1
ATOM 701 O O . SER A 1 93 ? 4.620 -5.489 -9.170 1.00 89.75 93 SER A O 1
ATOM 703 N N . LEU A 1 94 ? 4.510 -4.722 -7.058 1.00 94.81 94 LEU A N 1
ATOM 704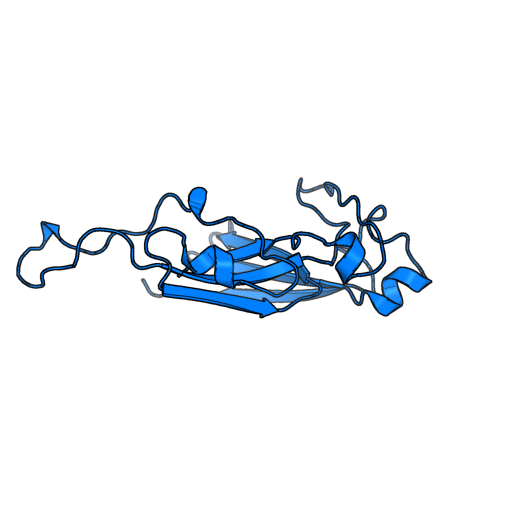 C CA . LEU A 1 94 ? 3.501 -3.703 -7.321 1.00 94.81 94 LEU A CA 1
ATOM 705 C C . LEU A 1 94 ? 4.151 -2.341 -7.562 1.00 94.81 94 LEU A C 1
ATOM 707 O O . LEU A 1 94 ? 5.131 -1.972 -6.907 1.00 94.81 94 LEU A O 1
ATOM 711 N N . LEU A 1 95 ? 3.563 -1.585 -8.487 1.00 94.12 95 LEU A N 1
ATOM 712 C CA . LEU A 1 95 ? 3.938 -0.207 -8.768 1.00 94.12 95 LEU A CA 1
ATOM 713 C C . LEU A 1 95 ? 3.196 0.752 -7.845 1.00 94.12 95 LEU A C 1
ATOM 715 O O . LEU A 1 95 ? 3.833 1.528 -7.136 1.00 94.12 95 LEU A O 1
ATOM 719 N N . TRP A 1 96 ? 1.868 0.667 -7.798 1.00 93.12 96 TRP A N 1
ATOM 720 C CA . TRP A 1 96 ? 1.066 1.430 -6.849 1.00 93.12 96 TRP A CA 1
ATOM 721 C C . TRP A 1 96 ? -0.303 0.793 -6.597 1.00 93.12 96 TRP A C 1
ATOM 723 O O . TRP A 1 96 ? -0.728 -0.106 -7.322 1.00 93.12 96 TRP A O 1
ATOM 733 N N . MET A 1 97 ? -0.985 1.283 -5.565 1.00 94.50 97 MET A N 1
ATOM 734 C CA . MET A 1 97 ? -2.374 0.992 -5.230 1.00 94.50 97 MET A CA 1
ATOM 735 C C . MET A 1 97 ? -2.983 2.304 -4.763 1.00 94.50 97 MET A C 1
ATOM 737 O O . MET A 1 97 ? -2.465 2.914 -3.823 1.00 94.50 97 MET A O 1
ATOM 741 N N . ARG A 1 98 ? -4.052 2.740 -5.418 1.00 91.75 98 ARG A N 1
ATOM 742 C CA . ARG A 1 98 ? -4.778 3.955 -5.063 1.00 91.75 98 ARG A CA 1
ATOM 743 C C . ARG A 1 98 ? -6.220 3.620 -4.804 1.00 91.75 98 ARG A C 1
ATOM 745 O O . ARG A 1 98 ? -6.806 2.801 -5.500 1.00 91.75 98 ARG A O 1
ATOM 752 N N . ILE A 1 99 ? -6.744 4.262 -3.777 1.00 91.88 99 ILE A N 1
ATOM 753 C CA . ILE A 1 99 ? -8.134 4.170 -3.381 1.00 91.88 99 ILE A CA 1
ATOM 754 C C . ILE A 1 99 ? -8.615 5.607 -3.328 1.00 91.88 99 ILE A C 1
ATOM 756 O O . ILE A 1 99 ? -7.982 6.448 -2.685 1.00 91.88 99 ILE A O 1
ATOM 760 N N . SER A 1 100 ? -9.667 5.925 -4.064 1.00 91.31 100 SER A N 1
ATOM 761 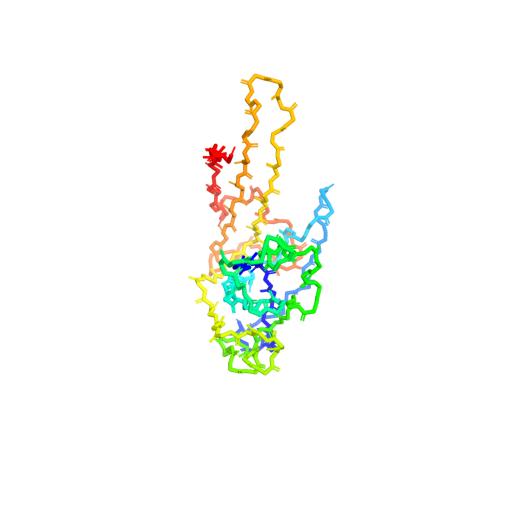C CA . SER A 1 100 ? -10.181 7.289 -4.140 1.00 91.31 100 SER A CA 1
ATOM 762 C C . SER A 1 100 ? -11.703 7.264 -4.193 1.00 91.31 100 SER A C 1
ATOM 764 O O . SER A 1 100 ? -12.267 6.427 -4.898 1.00 91.31 100 SER A O 1
ATOM 766 N N . PRO A 1 101 ? -12.390 8.142 -3.442 1.00 87.69 101 PRO A N 1
ATOM 767 C CA . PRO A 1 101 ? -13.817 8.322 -3.642 1.00 87.69 101 PRO A CA 1
ATOM 768 C C . PRO A 1 101 ? -14.039 8.876 -5.048 1.00 87.69 101 PRO A C 1
ATOM 770 O O . PRO A 1 101 ? -13.258 9.707 -5.524 1.00 87.69 101 PRO A O 1
ATOM 773 N N . THR A 1 102 ? -15.112 8.448 -5.705 1.00 80.38 102 THR A N 1
ATOM 774 C CA . THR A 1 102 ? -15.496 9.083 -6.962 1.00 80.38 102 THR A CA 1
ATOM 775 C C . THR A 1 102 ? -15.827 10.551 -6.714 1.00 80.38 102 THR A C 1
ATOM 777 O O . THR A 1 102 ? -16.413 10.927 -5.695 1.00 80.38 102 THR A O 1
ATOM 780 N N . THR A 1 103 ? -15.477 11.399 -7.670 1.00 75.56 103 THR A N 1
ATOM 781 C CA . THR A 1 103 ? -15.930 12.795 -7.694 1.00 75.56 103 THR A CA 1
ATOM 782 C C . THR A 1 103 ? -17.201 12.960 -8.526 1.00 75.56 103 THR A C 1
ATOM 784 O O . THR A 1 103 ? -17.763 14.053 -8.586 1.00 75.56 103 THR A O 1
ATOM 787 N N . SER A 1 104 ? -17.673 11.883 -9.167 1.00 78.19 104 SER A N 1
ATOM 788 C CA . SER A 1 104 ? -18.827 11.917 -10.055 1.00 78.19 104 SER A CA 1
ATOM 789 C C . SER A 1 104 ? -20.149 11.906 -9.277 1.00 78.19 104 SER A C 1
ATOM 791 O O . SER A 1 104 ? -20.427 10.947 -8.553 1.00 78.19 104 SER A O 1
ATOM 793 N N . PRO A 1 105 ? -21.037 12.900 -9.478 1.00 73.75 105 PRO A N 1
ATOM 794 C CA . PRO A 1 105 ? -22.354 12.923 -8.838 1.00 73.75 105 PRO A CA 1
ATOM 795 C C . PRO A 1 105 ? -23.247 11.738 -9.229 1.00 73.75 105 PRO A C 1
ATOM 797 O O . PRO A 1 105 ? -24.155 11.382 -8.484 1.00 73.75 105 PRO A O 1
ATOM 800 N N . ALA A 1 106 ? -23.006 11.132 -10.397 1.00 81.12 106 ALA A N 1
ATOM 801 C CA . ALA A 1 106 ? -23.793 10.008 -10.902 1.00 81.12 106 ALA A CA 1
ATOM 802 C C . ALA A 1 106 ? -23.509 8.683 -10.170 1.00 81.12 106 ALA A C 1
ATOM 804 O O . ALA A 1 106 ? -24.300 7.751 -10.286 1.00 81.12 106 ALA A O 1
ATOM 805 N N . TRP A 1 107 ? -22.413 8.608 -9.411 1.00 80.25 107 TRP A N 1
ATOM 806 C CA . TRP A 1 107 ? -21.926 7.385 -8.767 1.00 80.25 107 TRP A CA 1
ATOM 807 C C . TRP A 1 107 ? -21.689 7.613 -7.269 1.00 80.25 107 TRP A C 1
ATOM 809 O O . TRP A 1 107 ? -20.707 7.151 -6.699 1.00 80.25 107 TRP A O 1
ATOM 819 N N . SER A 1 108 ? -22.581 8.367 -6.619 1.00 80.06 108 SER A N 1
ATOM 820 C CA . SER A 1 108 ? -22.473 8.669 -5.187 1.00 80.06 108 SER A CA 1
ATOM 821 C C . SER A 1 108 ? -22.232 7.395 -4.361 1.00 80.06 108 SER A C 1
ATOM 823 O O . SER A 1 108 ? -22.981 6.427 -4.473 1.00 80.06 108 SER A O 1
ATOM 825 N N . GLY A 1 109 ? -21.163 7.398 -3.559 1.00 83.00 109 GLY A N 1
ATOM 826 C CA . GLY A 1 109 ? -20.749 6.250 -2.745 1.00 83.00 109 GLY A CA 1
ATOM 827 C C . GLY A 1 109 ? -19.759 5.292 -3.418 1.00 83.00 109 GLY A C 1
ATOM 828 O O . GLY A 1 109 ? -19.308 4.353 -2.770 1.00 83.00 109 GLY A O 1
ATOM 829 N N . GLU A 1 110 ? -19.377 5.519 -4.676 1.00 89.69 110 GLU A N 1
ATOM 830 C CA . GLU A 1 110 ? -18.324 4.742 -5.333 1.00 89.69 110 GLU A CA 1
ATOM 831 C C . GLU A 1 110 ? -16.945 5.014 -4.717 1.00 89.69 110 GLU A C 1
ATOM 833 O O . GLU A 1 110 ? -16.528 6.161 -4.516 1.00 89.69 110 GLU A O 1
ATOM 838 N N . ILE A 1 111 ? -16.208 3.927 -4.507 1.00 91.75 111 ILE A N 1
ATOM 839 C CA . ILE A 1 111 ? -14.777 3.924 -4.236 1.00 91.75 111 ILE A CA 1
ATOM 840 C C . ILE A 1 111 ? -14.079 3.252 -5.418 1.00 91.75 111 ILE A C 1
ATOM 842 O O . ILE A 1 111 ? -14.286 2.064 -5.673 1.00 91.75 111 ILE A O 1
ATOM 846 N N . GLU A 1 112 ? -13.231 4.000 -6.117 1.00 93.00 112 GLU A N 1
ATOM 847 C CA . GLU A 1 112 ? -12.378 3.476 -7.181 1.00 93.00 112 GLU A CA 1
ATOM 848 C C . GLU A 1 112 ? -11.085 2.910 -6.587 1.00 93.00 112 GLU A C 1
ATOM 850 O O . GLU A 1 112 ? -10.469 3.514 -5.700 1.00 93.00 112 GLU A O 1
ATOM 855 N N . VAL A 1 113 ? -10.662 1.753 -7.098 1.00 93.12 113 VAL A N 1
ATOM 856 C CA . VAL A 1 113 ? -9.383 1.125 -6.773 1.00 93.12 113 VAL A CA 1
ATOM 857 C C . VAL A 1 113 ? -8.544 0.973 -8.044 1.00 93.12 113 VAL A C 1
ATOM 859 O O . VAL A 1 113 ? -8.894 0.192 -8.928 1.00 93.12 113 VAL A O 1
ATOM 862 N N . ASP A 1 114 ? -7.409 1.680 -8.109 1.00 94.06 114 ASP A N 1
ATOM 863 C CA . ASP A 1 114 ? -6.391 1.551 -9.165 1.00 94.06 114 ASP A CA 1
ATOM 864 C C . ASP A 1 114 ? -5.175 0.789 -8.626 1.00 94.06 114 ASP A C 1
ATOM 866 O O . ASP A 1 114 ? -4.379 1.315 -7.839 1.00 94.06 114 ASP A O 1
ATOM 870 N N . LEU A 1 115 ? -5.021 -0.464 -9.049 1.00 94.88 115 LEU A N 1
ATOM 871 C CA . LEU A 1 115 ? -3.878 -1.310 -8.725 1.00 94.88 115 LEU A CA 1
ATOM 872 C C . LEU A 1 115 ? -3.019 -1.516 -9.973 1.00 94.88 115 LEU A C 1
ATOM 874 O O . LEU A 1 115 ? -3.481 -2.062 -10.974 1.00 94.88 115 LEU A O 1
ATOM 878 N N . ARG A 1 116 ? -1.734 -1.161 -9.891 1.00 95.44 116 ARG A N 1
ATOM 879 C CA . ARG A 1 116 ? -0.781 -1.354 -10.991 1.00 95.44 116 ARG A CA 1
ATOM 880 C C . ARG A 1 116 ? 0.380 -2.243 -10.581 1.00 95.44 116 ARG A C 1
ATOM 882 O O . ARG A 1 116 ? 0.966 -2.074 -9.510 1.00 95.44 116 ARG A O 1
ATOM 889 N N . ALA A 1 117 ? 0.740 -3.165 -11.466 1.00 94.38 117 ALA A N 1
ATOM 890 C CA . ALA A 1 117 ? 1.869 -4.073 -11.308 1.00 94.38 117 ALA A CA 1
ATOM 891 C C . ALA A 1 117 ? 2.730 -4.041 -12.569 1.00 94.38 117 ALA A C 1
ATOM 893 O O . ALA A 1 117 ? 2.201 -4.138 -13.673 1.00 94.38 117 ALA A O 1
ATOM 894 N N . THR A 1 118 ? 4.048 -3.936 -12.416 1.00 92.25 118 THR A N 1
ATOM 895 C CA . THR A 1 118 ? 4.969 -3.915 -13.559 1.00 92.25 118 THR A CA 1
ATOM 896 C C . THR A 1 118 ? 5.740 -5.222 -13.629 1.00 92.25 118 THR A C 1
ATOM 898 O O . THR A 1 118 ? 6.317 -5.667 -12.633 1.00 92.25 118 THR A O 1
ATOM 901 N N . SER A 1 119 ? 5.807 -5.817 -14.822 1.00 88.12 119 SER A N 1
ATOM 902 C CA . SER A 1 119 ? 6.663 -6.974 -15.084 1.00 88.12 119 SER A CA 1
ATOM 903 C C . SER A 1 119 ? 8.126 -6.571 -14.975 1.00 88.12 119 SER A C 1
ATOM 905 O O . SER A 1 119 ? 8.747 -6.055 -15.903 1.00 88.12 119 SER A O 1
ATOM 907 N N . PHE A 1 120 ? 8.682 -6.785 -13.795 1.00 81.75 120 PHE A N 1
ATOM 908 C CA . PHE A 1 120 ? 9.997 -6.286 -13.456 1.00 81.75 120 PHE A CA 1
ATOM 909 C C . PHE A 1 120 ? 11.137 -6.913 -14.267 1.00 81.75 120 PHE A C 1
ATOM 911 O O . PHE A 1 120 ? 12.054 -6.209 -14.697 1.00 81.75 120 PHE A O 1
ATOM 918 N N . SER A 1 121 ? 11.091 -8.231 -14.475 1.00 81.56 121 SER A N 1
ATOM 919 C CA . SER A 1 121 ? 12.122 -8.955 -15.225 1.00 81.56 121 SER A CA 1
ATOM 920 C C . SER A 1 121 ? 12.227 -8.460 -16.664 1.00 81.56 121 SER A C 1
ATOM 922 O O . SER A 1 121 ? 13.332 -8.353 -17.191 1.00 81.56 121 SER A O 1
ATOM 924 N N . GLU A 1 122 ? 11.093 -8.110 -17.271 1.00 83.19 122 GLU A N 1
ATOM 925 C CA . GLU A 1 122 ? 11.050 -7.526 -18.610 1.00 83.19 122 GLU A CA 1
ATOM 926 C C . GLU A 1 122 ? 11.403 -6.038 -18.580 1.00 83.19 122 GLU A C 1
ATOM 928 O O . GLU A 1 122 ? 12.197 -5.584 -19.399 1.00 83.19 122 GLU A O 1
ATOM 933 N N . ALA A 1 123 ? 10.915 -5.285 -17.588 1.00 81.38 123 ALA A N 1
ATOM 934 C CA . ALA A 1 123 ? 11.201 -3.856 -17.458 1.00 81.38 123 ALA A CA 1
ATOM 935 C C . ALA A 1 123 ? 12.695 -3.572 -17.355 1.00 81.38 123 ALA A C 1
ATOM 937 O O . ALA A 1 123 ? 13.188 -2.669 -18.025 1.00 81.38 123 ALA A O 1
ATOM 938 N N . ARG A 1 124 ? 13.448 -4.394 -16.621 1.00 82.56 124 ARG A N 1
ATOM 939 C CA . ARG A 1 124 ? 14.910 -4.268 -16.547 1.00 82.56 124 ARG A CA 1
ATOM 940 C C . ARG A 1 124 ? 15.634 -4.441 -17.880 1.00 82.56 124 ARG A C 1
ATOM 942 O O . ARG A 1 124 ? 16.758 -3.967 -18.006 1.00 82.56 124 ARG A O 1
ATOM 949 N N . AR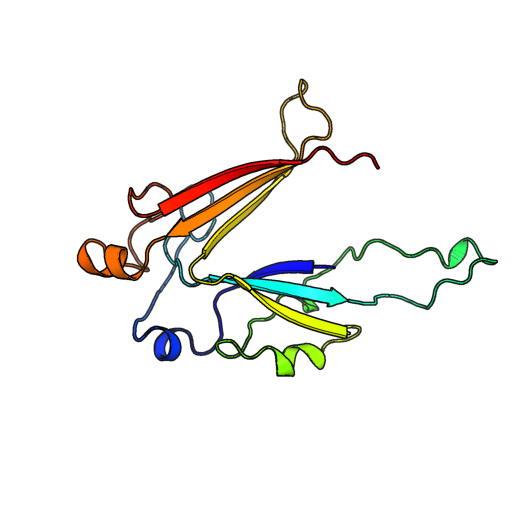G A 1 125 ? 15.044 -5.142 -18.851 1.00 81.38 125 ARG A N 1
ATOM 950 C CA . ARG A 1 125 ? 15.679 -5.382 -20.156 1.00 81.38 125 ARG A CA 1
ATOM 951 C C . ARG A 1 125 ? 15.569 -4.182 -2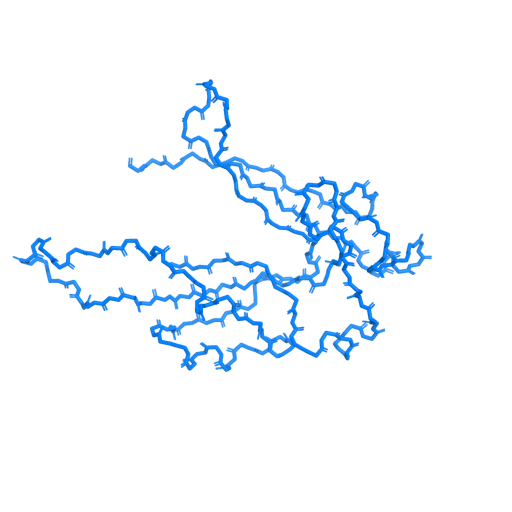1.087 1.00 81.38 125 ARG A C 1
ATOM 953 O O . ARG A 1 125 ? 16.406 -4.035 -21.970 1.00 81.38 125 ARG A O 1
ATOM 960 N N . VAL A 1 126 ? 14.537 -3.360 -20.914 1.00 81.38 126 VAL A N 1
ATOM 961 C CA . VAL A 1 126 ? 14.158 -2.327 -21.893 1.00 81.38 126 VAL A CA 1
ATOM 962 C C . VAL A 1 126 ? 13.952 -0.942 -21.280 1.00 81.38 126 VAL A C 1
ATOM 964 O O . VAL A 1 126 ? 13.673 0.016 -21.995 1.00 81.38 126 VAL A O 1
ATOM 967 N N . SER A 1 127 ? 14.056 -0.802 -19.960 1.00 76.19 127 SER A N 1
ATOM 968 C CA . SER A 1 127 ? 13.851 0.461 -19.254 1.00 76.19 127 SER A CA 1
ATOM 969 C C . SER A 1 127 ? 14.747 0.565 -18.025 1.00 76.19 127 SER A C 1
ATOM 971 O O . SER A 1 127 ? 15.062 -0.421 -17.358 1.00 76.19 127 SER A O 1
ATOM 973 N N . ALA A 1 128 ? 15.133 1.795 -17.694 1.00 80.62 128 ALA A N 1
ATOM 974 C CA . ALA A 1 128 ? 15.856 2.088 -16.466 1.00 80.62 128 ALA A CA 1
ATOM 975 C C . ALA A 1 128 ? 14.877 2.074 -15.277 1.00 80.62 128 ALA A C 1
ATOM 977 O O . ALA A 1 128 ? 14.313 3.099 -14.887 1.00 80.62 128 ALA A O 1
ATOM 978 N N . VAL A 1 129 ? 14.618 0.879 -14.736 1.00 85.25 129 VAL A N 1
ATOM 979 C CA . VAL A 1 129 ? 13.748 0.701 -13.563 1.00 85.25 129 VAL A CA 1
ATOM 980 C C . VAL A 1 129 ? 14.275 1.538 -12.398 1.00 85.25 129 VAL A C 1
ATOM 982 O O . VAL A 1 129 ? 15.466 1.519 -12.098 1.00 85.25 129 VAL A O 1
ATOM 985 N N . GLY A 1 130 ? 13.380 2.264 -11.729 1.00 83.75 130 GLY A N 1
ATOM 986 C CA . GLY A 1 130 ? 13.731 3.155 -10.628 1.00 83.75 130 GLY A CA 1
ATOM 987 C C . GLY A 1 130 ? 14.120 4.572 -11.043 1.00 83.75 130 GLY A C 1
ATOM 988 O O . GLY A 1 130 ? 14.328 5.387 -10.148 1.00 83.75 130 GLY A O 1
ATOM 989 N N . THR A 1 131 ? 14.191 4.888 -12.343 1.00 84.62 131 THR A N 1
ATOM 990 C CA . THR A 1 131 ? 14.440 6.256 -12.840 1.00 84.62 131 THR A CA 1
ATOM 991 C C . THR A 1 131 ? 13.484 6.691 -13.950 1.00 84.62 131 THR A C 1
ATOM 993 O O . THR A 1 131 ? 13.140 7.869 -14.013 1.00 84.62 131 THR A O 1
ATOM 996 N N . ALA A 1 132 ? 13.017 5.771 -14.796 1.00 88.75 132 ALA A N 1
ATOM 997 C CA . ALA A 1 132 ? 11.990 6.051 -15.794 1.00 88.75 132 ALA A CA 1
ATOM 998 C C . ALA A 1 132 ? 10.573 5.860 -15.211 1.00 88.75 132 ALA A C 1
ATOM 1000 O O . ALA A 1 132 ? 10.377 4.931 -14.421 1.00 88.75 132 ALA A O 1
ATOM 1001 N N . PRO A 1 133 ? 9.586 6.687 -15.609 1.00 90.69 133 PRO A N 1
ATOM 1002 C CA . PRO A 1 133 ? 8.176 6.442 -15.311 1.00 90.69 133 PRO A CA 1
ATOM 1003 C C . PRO A 1 133 ? 7.719 5.081 -15.841 1.00 90.69 133 PRO A C 1
ATOM 1005 O O . PRO A 1 133 ? 8.008 4.719 -16.983 1.00 90.69 133 PRO A O 1
ATOM 1008 N N . LEU A 1 134 ? 6.989 4.333 -15.017 1.00 91.88 134 LEU A N 1
ATOM 1009 C CA . LEU A 1 134 ? 6.444 3.020 -15.368 1.00 91.88 134 LEU A CA 1
ATOM 1010 C C . LEU A 1 134 ? 4.914 2.995 -15.369 1.00 91.88 134 LEU A C 1
ATOM 1012 O O . LEU A 1 134 ? 4.356 1.994 -15.811 1.00 91.88 134 LEU A O 1
ATOM 1016 N N . ALA A 1 135 ? 4.237 4.056 -14.912 1.00 89.25 135 ALA A N 1
ATOM 1017 C CA . ALA A 1 135 ? 2.778 4.088 -14.772 1.00 89.25 135 ALA A CA 1
ATOM 1018 C C . ALA A 1 135 ? 2.043 3.663 -16.051 1.00 89.25 135 ALA A C 1
ATOM 1020 O O . ALA A 1 135 ? 1.161 2.808 -15.977 1.00 89.25 135 ALA A O 1
ATOM 1021 N N . ASP A 1 136 ? 2.464 4.199 -17.200 1.00 89.00 136 ASP A N 1
ATOM 1022 C CA . ASP A 1 136 ? 1.838 3.964 -18.510 1.00 89.00 136 ASP A CA 1
ATOM 1023 C C . ASP A 1 136 ? 2.715 3.101 -19.434 1.00 89.00 136 ASP A C 1
ATOM 1025 O O . ASP A 1 136 ? 2.539 3.059 -20.652 1.00 89.00 136 ASP A O 1
ATOM 1029 N N . SER A 1 137 ? 3.706 2.413 -18.859 1.00 90.25 137 SER A N 1
ATOM 1030 C CA . SER A 1 137 ? 4.547 1.481 -19.606 1.00 90.25 137 SER A CA 1
ATOM 1031 C C . SER A 1 137 ? 3.708 0.303 -20.117 1.00 90.25 137 SER A C 1
ATOM 1033 O O . SER A 1 137 ? 2.898 -0.226 -19.356 1.00 90.25 137 SER A O 1
ATOM 1035 N N . PRO A 1 138 ? 3.956 -0.218 -21.337 1.00 90.25 138 PRO A N 1
ATOM 1036 C CA . PRO A 1 138 ? 3.312 -1.449 -21.814 1.00 90.25 138 PRO A CA 1
ATOM 1037 C C . PRO A 1 138 ? 3.655 -2.681 -20.959 1.00 90.25 138 PRO A C 1
ATOM 1039 O O . PRO A 1 138 ? 3.071 -3.747 -21.131 1.00 90.25 138 PRO A O 1
ATOM 1042 N N . LEU A 1 139 ? 4.622 -2.551 -20.049 1.00 90.75 139 LEU A N 1
ATOM 1043 C CA . LEU A 1 139 ? 5.020 -3.580 -19.092 1.00 90.75 139 LEU A CA 1
ATOM 1044 C C . LEU A 1 139 ? 4.250 -3.501 -17.772 1.00 90.75 139 LEU A C 1
ATOM 1046 O O . LEU A 1 139 ? 4.476 -4.334 -16.890 1.00 90.75 139 LEU A O 1
ATOM 1050 N N . THR A 1 140 ? 3.389 -2.497 -17.621 1.00 93.31 140 THR A N 1
ATOM 1051 C CA . THR A 1 140 ? 2.553 -2.287 -16.447 1.00 93.31 140 THR A CA 1
ATOM 1052 C C . THR A 1 140 ? 1.131 -2.718 -16.753 1.00 93.31 140 THR A C 1
ATOM 1054 O O . THR A 1 140 ? 0.462 -2.169 -17.624 1.00 93.31 140 THR A O 1
ATOM 1057 N N . THR A 1 141 ? 0.655 -3.699 -15.996 1.00 94.69 141 THR A N 1
ATOM 1058 C CA . THR A 1 141 ? -0.745 -4.102 -16.006 1.00 94.69 141 THR A CA 1
ATOM 1059 C C . THR A 1 141 ? -1.512 -3.249 -15.008 1.00 94.69 141 THR A C 1
ATOM 1061 O O . THR A 1 141 ? -1.110 -3.141 -13.844 1.00 94.69 141 THR A O 1
ATOM 1064 N N . GLN A 1 142 ? -2.629 -2.683 -15.459 1.00 95.12 142 GLN A N 1
ATOM 1065 C CA . GLN A 1 142 ? -3.571 -1.947 -14.628 1.00 95.12 142 GLN A CA 1
ATOM 1066 C C . GLN A 1 142 ? -4.812 -2.794 -14.341 1.00 95.12 142 GLN A C 1
ATOM 1068 O O . GLN A 1 142 ? -5.422 -3.351 -15.253 1.00 95.12 142 GLN A O 1
ATOM 1073 N N . TYR A 1 143 ? -5.195 -2.844 -13.070 1.00 94.44 143 TYR A N 1
ATOM 1074 C CA . TYR A 1 143 ? -6.472 -3.364 -12.605 1.00 94.44 143 TYR A CA 1
ATOM 1075 C C . TYR A 1 143 ? -7.254 -2.201 -12.006 1.00 94.44 143 TYR A C 1
ATOM 1077 O O . TYR A 1 143 ? -6.881 -1.682 -10.954 1.00 94.44 143 TYR A O 1
ATOM 1085 N N . LEU A 1 144 ? -8.321 -1.802 -12.694 1.00 93.19 144 LEU A N 1
ATOM 1086 C CA . LEU A 1 144 ? -9.223 -0.742 -12.266 1.00 93.19 144 LEU A CA 1
ATOM 1087 C C . LEU A 1 144 ? -10.588 -1.351 -11.966 1.00 93.19 144 LEU A C 1
ATOM 1089 O O . LEU A 1 144 ? -11.157 -2.038 -12.818 1.00 93.19 144 LEU A O 1
ATOM 1093 N N . PHE A 1 145 ? -11.094 -1.137 -10.758 1.00 92.06 145 PHE A N 1
ATOM 1094 C CA . PHE A 1 145 ? -12.415 -1.618 -10.368 1.00 92.06 145 PHE A CA 1
ATOM 1095 C C . PHE A 1 145 ? -13.053 -0.720 -9.312 1.00 92.06 145 PHE A C 1
ATOM 1097 O O . PHE A 1 145 ? -12.366 -0.037 -8.553 1.00 92.06 145 PHE A O 1
ATOM 1104 N N . SER A 1 146 ? -14.379 -0.778 -9.253 1.00 91.88 146 SER A N 1
ATOM 1105 C CA . SER A 1 146 ? -15.196 0.036 -8.359 1.00 91.88 146 SER A CA 1
ATOM 1106 C C . SER A 1 146 ? -15.823 -0.818 -7.265 1.00 91.88 146 SER A C 1
ATOM 1108 O O . SER A 1 146 ? -16.245 -1.954 -7.500 1.00 91.88 146 SER A O 1
ATOM 1110 N N . VAL A 1 147 ? -15.913 -0.252 -6.067 1.00 90.81 147 VAL A N 1
ATOM 1111 C CA . VAL A 1 147 ? -16.623 -0.824 -4.922 1.00 90.81 147 VAL A CA 1
ATOM 1112 C C . VAL A 1 147 ? -17.712 0.155 -4.493 1.00 90.81 147 VAL A C 1
ATOM 1114 O O . VAL A 1 147 ? -17.468 1.355 -4.416 1.00 90.81 147 VAL A O 1
ATOM 1117 N N . PHE A 1 148 ? -18.901 -0.366 -4.192 1.00 90.62 148 PHE A N 1
ATOM 1118 C CA . PHE A 1 148 ? -20.050 0.401 -3.701 1.00 90.62 148 PHE A CA 1
ATOM 1119 C C . PHE A 1 148 ? -20.415 -0.113 -2.307 1.00 90.62 148 PHE A C 1
ATOM 1121 O O . PHE A 1 148 ? -21.124 -1.116 -2.196 1.00 90.62 148 PHE A O 1
ATOM 1128 N N . PRO A 1 149 ? -19.877 0.496 -1.240 1.00 84.56 149 PRO A N 1
ATOM 1129 C CA . PRO A 1 149 ? -20.151 0.063 0.120 1.00 84.56 149 PRO A CA 1
ATOM 1130 C C . PRO A 1 149 ? -21.612 0.343 0.497 1.00 84.56 149 PRO A C 1
ATOM 1132 O O . PRO A 1 149 ? -22.117 1.444 0.284 1.00 84.56 149 PRO A O 1
ATOM 1135 N N . SER A 1 150 ? -22.292 -0.655 1.060 1.00 75.38 150 SER A N 1
ATOM 1136 C CA . SER A 1 150 ? -23.615 -0.510 1.671 1.00 75.38 150 SER A CA 1
ATOM 1137 C C . SER A 1 150 ? -23.432 -0.339 3.179 1.00 75.38 150 SER A C 1
ATOM 1139 O O . SER A 1 150 ? -23.527 -1.317 3.924 1.00 75.38 150 SER A O 1
ATOM 1141 N N . ASN A 1 151 ? -23.064 0.865 3.601 1.00 61.78 151 ASN A N 1
ATOM 1142 C CA . ASN A 1 151 ? -22.827 1.188 5.009 1.00 61.78 151 ASN A CA 1
ATOM 1143 C C . ASN A 1 151 ? -24.068 1.843 5.603 1.00 61.78 151 ASN A C 1
ATOM 1145 O O . ASN 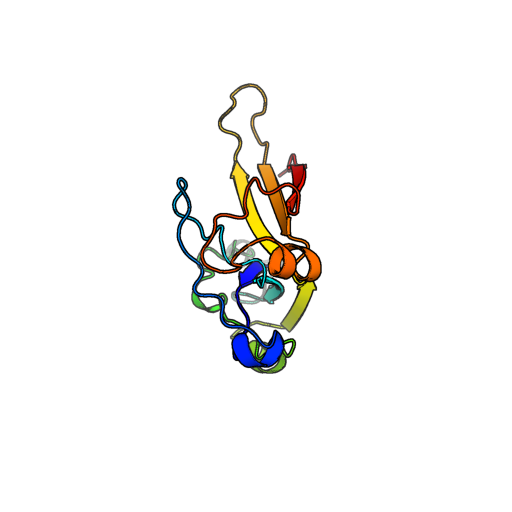A 1 151 ? -24.615 2.741 4.921 1.00 61.78 151 ASN A O 1
#

Sequence (151 aa):
MLYYLVVPKGHDKLYSSSCGGGLGPDNYDDRCPHKMLVRKVIDSGPPTDPTDETSEEKILSDVSSYLTSPQGFNTSAMLGESGVERAEVKAQSLLWMRISPTTSPAWSGEIEVDLRATSFSEARRVSAVGTAPLADSPLTTQYLFSVFPSN

Foldseek 3Di:
DDKAKDAAPVNCVLVVHDAQFAQDPVGDTQQAQFIFIKDWDFDDDDDADPVDPVRDDDDPPDCPQLPDHHHNQHCVVSCPGHRTPDMGGPDGRWRGWDWDADPDPVQPQKIKIKTKGFPPVVCVVPHDRNPDGDNPPPRMDIDIDIDRDPD

Radius of gyration: 18.21 Å; chains: 1; bounding box: 44×25×49 Å

Secondary structure (DSSP, 8-state):
-EEEEEPPBTHHHHHTS-----B-TTSSB-S---EEEEEEEE--SSPP-TT-GGGPPPP----GGG-PPPBTTB-GGGGGSTTEEEEEEEEEEEEEEEEEE---GGGTT-EEEEEEEE-HHHHHHHS-TTTS--TT-TTEEEEEEEE----

pLDDT: mean 90.31, std 6.21, range [61.78, 98.31]